Protein AF-A0A2N3QQY7-F1 (afdb_monomer_lite)

Sequence (138 aa):
MGSMPSENELTAALMRLCDDPDARARLHIQAAANHGRMVMLDAAYDASGLTATFTEQTTGAPESQRILTTMCADTPAASAARRIAYAYHDLIGTVGNPPTVTAGLLAQRIAQIAPIVLPESELGAAPPVRVAASAEDP

Organism: NCBI:txid1690

Structure (mmCIF, N/CA/C/O backbone):
data_AF-A0A2N3QQY7-F1
#
_entry.id   AF-A0A2N3QQY7-F1
#
loop_
_atom_site.group_PDB
_atom_site.id
_atom_site.type_symbol
_atom_site.label_atom_id
_atom_site.label_alt_id
_atom_site.label_comp_id
_atom_site.label_asym_id
_atom_site.label_entity_id
_atom_site.label_seq_id
_atom_site.pdbx_PDB_ins_code
_atom_site.Cartn_x
_atom_site.Cartn_y
_atom_site.Cartn_z
_atom_site.occupancy
_atom_site.B_iso_or_equiv
_atom_site.auth_seq_id
_atom_site.auth_comp_id
_atom_site.auth_asym_id
_atom_site.auth_atom_id
_atom_site.pdbx_PDB_model_num
ATOM 1 N N . MET A 1 1 ? 11.605 7.178 18.858 1.00 43.03 1 MET A N 1
ATOM 2 C CA . MET A 1 1 ? 10.804 6.769 17.683 1.00 43.03 1 MET A CA 1
ATOM 3 C C . MET A 1 1 ? 11.510 7.299 16.449 1.00 43.03 1 MET A C 1
ATOM 5 O O . MET A 1 1 ? 12.028 8.406 16.529 1.00 43.03 1 MET A O 1
ATOM 9 N N . GLY A 1 2 ? 11.589 6.526 15.363 1.00 52.16 2 GLY A N 1
ATOM 10 C CA . GLY A 1 2 ? 12.048 7.068 14.080 1.00 52.16 2 GLY A CA 1
ATOM 11 C C . GLY A 1 2 ? 11.017 8.051 13.524 1.00 52.16 2 GLY A C 1
ATOM 12 O O . GLY A 1 2 ? 9.830 7.909 13.821 1.00 52.16 2 GLY A O 1
ATOM 13 N N . SER A 1 3 ? 11.456 9.041 12.744 1.00 63.78 3 SER A N 1
ATOM 14 C CA . SER A 1 3 ? 10.510 9.841 11.958 1.00 63.78 3 SER A CA 1
ATOM 15 C C . SER A 1 3 ? 9.825 8.933 10.943 1.00 63.78 3 SER A C 1
ATOM 17 O O . SER A 1 3 ? 10.479 8.083 10.338 1.00 63.78 3 SER A O 1
ATOM 19 N N . MET A 1 4 ? 8.524 9.127 10.734 1.00 79.00 4 MET A N 1
ATOM 20 C CA . MET A 1 4 ? 7.854 8.537 9.581 1.00 79.00 4 MET A CA 1
ATOM 21 C C . MET A 1 4 ? 8.510 9.096 8.300 1.00 79.00 4 MET A C 1
ATOM 23 O O . MET A 1 4 ? 8.771 10.304 8.265 1.00 79.00 4 MET A O 1
ATOM 27 N N . PRO A 1 5 ? 8.791 8.270 7.272 1.00 82.25 5 PRO A N 1
ATOM 28 C CA . PRO A 1 5 ? 9.240 8.777 5.979 1.00 82.25 5 PRO A CA 1
ATOM 29 C C . PRO A 1 5 ? 8.143 9.633 5.339 1.00 82.25 5 PRO A C 1
ATOM 31 O O . PRO A 1 5 ? 6.955 9.337 5.478 1.00 82.25 5 PRO A O 1
ATOM 34 N N . SER A 1 6 ? 8.536 10.684 4.625 1.00 87.31 6 SER A N 1
ATOM 35 C CA . SER A 1 6 ? 7.620 11.475 3.801 1.00 87.31 6 SER A CA 1
ATOM 36 C C . SER A 1 6 ? 7.156 10.711 2.555 1.00 87.31 6 SER A C 1
ATOM 38 O O . SER A 1 6 ? 7.806 9.760 2.115 1.00 87.31 6 SER A O 1
ATOM 40 N N . GLU A 1 7 ? 6.079 11.185 1.919 1.00 86.12 7 GLU A N 1
ATOM 41 C CA . GLU A 1 7 ? 5.546 10.623 0.668 1.00 86.12 7 GLU A CA 1
ATOM 42 C C . GLU A 1 7 ? 6.640 10.492 -0.406 1.00 86.12 7 GLU A C 1
ATOM 44 O O . GLU A 1 7 ? 6.704 9.486 -1.111 1.00 86.12 7 GLU A O 1
ATOM 49 N N . ASN A 1 8 ? 7.544 11.473 -0.488 1.00 87.62 8 ASN A N 1
ATOM 50 C CA . ASN A 1 8 ? 8.655 11.488 -1.439 1.00 87.62 8 ASN A CA 1
ATOM 51 C C . ASN A 1 8 ? 9.729 10.441 -1.103 1.00 87.62 8 ASN A C 1
ATOM 53 O O . ASN A 1 8 ? 10.208 9.746 -1.998 1.00 87.62 8 ASN A O 1
ATOM 57 N N . GLU A 1 9 ? 10.099 10.296 0.173 1.00 92.00 9 GLU A N 1
ATOM 58 C CA . GLU A 1 9 ? 11.072 9.285 0.616 1.00 92.00 9 GLU A CA 1
ATOM 59 C C . GLU A 1 9 ? 10.523 7.867 0.446 1.00 92.00 9 GLU A C 1
ATOM 61 O O . GLU A 1 9 ? 11.244 6.980 -0.010 1.00 92.00 9 GLU A O 1
ATOM 66 N N . LEU A 1 10 ? 9.236 7.668 0.744 1.00 91.69 10 LEU A N 1
ATOM 67 C CA . LEU A 1 10 ? 8.539 6.403 0.542 1.00 91.69 10 LEU A CA 1
ATOM 68 C C . LEU A 1 10 ? 8.388 6.074 -0.950 1.00 91.69 10 LEU A C 1
ATOM 70 O O . LEU A 1 10 ? 8.690 4.956 -1.357 1.00 91.69 10 LEU A O 1
ATOM 74 N N . THR A 1 11 ? 8.029 7.052 -1.786 1.00 90.56 11 THR A N 1
ATOM 75 C CA . THR A 1 11 ? 8.018 6.893 -3.252 1.00 90.56 11 THR A CA 1
ATOM 76 C C . THR A 1 11 ? 9.406 6.501 -3.769 1.00 90.56 11 THR A C 1
ATOM 78 O O . THR A 1 11 ? 9.521 5.581 -4.574 1.00 90.56 11 THR A O 1
ATOM 81 N N . ALA A 1 12 ? 10.476 7.131 -3.273 1.00 91.50 12 ALA A N 1
ATOM 82 C CA . ALA A 1 12 ? 11.846 6.785 -3.647 1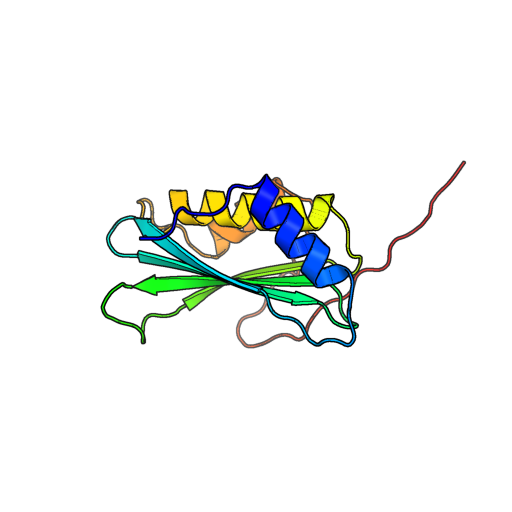.00 91.50 12 ALA A CA 1
ATOM 83 C C . ALA A 1 12 ? 12.280 5.397 -3.136 1.00 91.50 12 ALA A C 1
ATOM 85 O O . ALA A 1 12 ? 13.026 4.703 -3.821 1.00 91.50 12 ALA A O 1
ATOM 86 N N . ALA A 1 13 ? 11.825 4.963 -1.957 1.00 91.69 13 ALA A N 1
ATOM 87 C CA . ALA A 1 13 ? 12.073 3.612 -1.449 1.00 91.69 13 ALA A CA 1
ATOM 88 C C . ALA A 1 13 ? 11.338 2.540 -2.275 1.00 91.69 13 ALA A C 1
ATOM 90 O O . ALA A 1 13 ? 11.928 1.515 -2.603 1.00 91.69 13 ALA A O 1
ATOM 91 N N . LEU A 1 14 ? 10.089 2.806 -2.668 1.00 90.94 14 LEU A N 1
ATOM 92 C CA . LEU A 1 14 ? 9.290 1.942 -3.543 1.00 90.94 14 LEU A CA 1
ATOM 93 C C . LEU A 1 14 ? 9.841 1.885 -4.976 1.00 90.94 14 LEU A C 1
ATOM 95 O O . LEU A 1 14 ? 9.784 0.830 -5.595 1.00 90.94 14 LEU A O 1
ATOM 99 N N . MET A 1 15 ? 10.425 2.971 -5.493 1.00 91.88 15 MET A N 1
ATOM 100 C CA . MET A 1 15 ? 11.140 2.927 -6.775 1.00 91.88 15 MET A CA 1
ATOM 101 C C . MET A 1 15 ? 12.435 2.114 -6.681 1.00 91.88 15 MET A C 1
ATOM 103 O O . MET A 1 15 ? 12.646 1.254 -7.525 1.00 91.88 15 MET A O 1
ATOM 107 N N . ARG A 1 16 ? 13.240 2.274 -5.618 1.00 90.44 16 ARG A N 1
ATOM 108 C CA . ARG A 1 16 ? 14.438 1.432 -5.400 1.00 90.44 16 ARG A CA 1
ATOM 109 C C . ARG A 1 16 ? 14.120 -0.054 -5.240 1.00 90.44 16 ARG A C 1
ATOM 111 O O . ARG A 1 16 ? 14.935 -0.894 -5.593 1.00 90.44 16 ARG A O 1
ATOM 118 N N . LEU A 1 17 ? 12.935 -0.377 -4.724 1.00 88.25 17 LEU A N 1
ATOM 119 C CA . LEU A 1 17 ? 12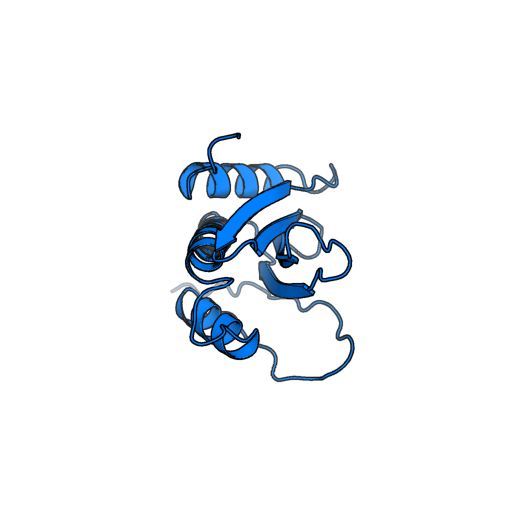.418 -1.745 -4.673 1.00 88.25 17 LEU A CA 1
ATOM 120 C C . LEU A 1 17 ? 12.179 -2.331 -6.077 1.00 88.25 17 LEU A C 1
ATOM 122 O O . LEU A 1 17 ? 12.207 -3.545 -6.237 1.00 88.25 17 LEU A O 1
ATOM 126 N N . CYS A 1 18 ? 11.949 -1.475 -7.076 1.00 85.94 18 CYS A N 1
ATOM 127 C CA . CYS A 1 18 ? 11.714 -1.854 -8.467 1.00 85.94 18 CYS A CA 1
ATOM 128 C C . CYS A 1 18 ? 12.986 -1.894 -9.334 1.00 85.94 18 CYS A C 1
ATOM 130 O O . CYS A 1 18 ? 12.932 -2.426 -10.441 1.00 85.94 18 CYS A O 1
ATOM 132 N N . ASP A 1 19 ? 14.105 -1.333 -8.859 1.00 86.00 19 ASP A N 1
ATOM 133 C CA . ASP A 1 19 ? 15.366 -1.260 -9.615 1.00 86.00 19 ASP A CA 1
ATOM 134 C C . ASP A 1 19 ? 16.025 -2.647 -9.806 1.00 86.00 19 ASP A C 1
ATOM 136 O O . ASP A 1 19 ? 16.787 -2.835 -10.754 1.00 86.00 19 ASP A O 1
ATOM 140 N N . ASP A 1 20 ? 15.722 -3.624 -8.937 1.00 77.81 20 ASP A N 1
ATOM 141 C CA . ASP A 1 20 ? 16.237 -5.002 -8.996 1.00 77.81 20 ASP A CA 1
ATOM 142 C C . ASP A 1 20 ? 15.130 -6.035 -8.652 1.00 77.81 20 ASP A C 1
ATOM 144 O O . ASP A 1 20 ? 14.820 -6.237 -7.472 1.00 77.81 20 ASP A O 1
ATOM 148 N N . PRO A 1 21 ? 14.513 -6.700 -9.655 1.00 69.06 21 PRO A N 1
ATOM 149 C CA . PRO A 1 21 ? 13.513 -7.751 -9.430 1.00 69.06 21 PRO A CA 1
ATOM 150 C C . PRO A 1 21 ? 14.099 -9.078 -8.917 1.00 69.06 21 PRO A C 1
ATOM 152 O O . PRO A 1 21 ? 13.380 -9.868 -8.302 1.00 69.06 21 PRO A O 1
ATOM 155 N N . ASP A 1 22 ? 15.382 -9.354 -9.165 1.00 70.19 22 ASP A N 1
ATOM 156 C CA . ASP A 1 22 ? 16.012 -10.640 -8.844 1.00 70.19 22 ASP A CA 1
ATOM 157 C C . ASP A 1 22 ? 16.520 -10.690 -7.394 1.00 70.19 22 ASP A C 1
ATOM 159 O O . ASP A 1 22 ? 16.552 -11.760 -6.778 1.00 70.19 22 ASP A O 1
ATOM 163 N N . ALA A 1 23 ? 16.817 -9.532 -6.794 1.00 73.00 23 ALA A N 1
ATOM 164 C CA . ALA A 1 23 ? 17.192 -9.390 -5.386 1.00 73.00 23 ALA A CA 1
ATOM 165 C C . ALA A 1 23 ? 16.125 -9.881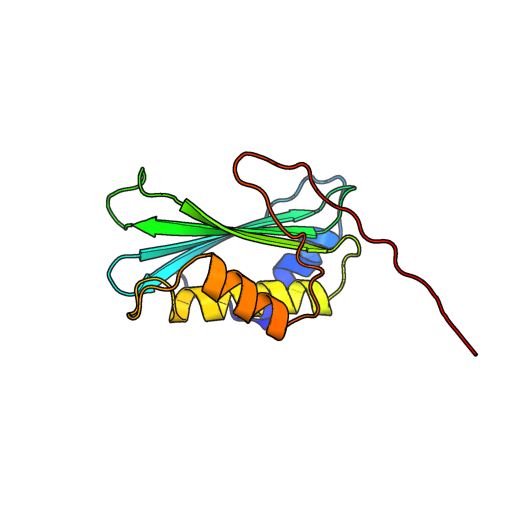 -4.385 1.00 73.00 23 ALA A C 1
ATOM 167 O O . ALA A 1 23 ? 16.432 -10.033 -3.198 1.00 73.00 23 ALA A O 1
ATOM 168 N N . ARG A 1 24 ? 14.873 -10.109 -4.823 1.00 69.94 24 ARG A N 1
ATOM 169 C CA . ARG A 1 24 ? 13.710 -10.437 -3.963 1.00 69.94 24 ARG A CA 1
ATOM 170 C C . ARG A 1 24 ? 13.540 -9.452 -2.801 1.00 69.94 24 ARG A C 1
ATOM 172 O O . ARG A 1 24 ? 13.148 -9.830 -1.692 1.00 69.94 24 ARG A O 1
ATOM 179 N N . ALA A 1 25 ? 13.883 -8.191 -3.050 1.00 81.75 25 ALA A N 1
ATOM 180 C CA . ALA A 1 25 ? 13.848 -7.148 -2.047 1.00 81.75 25 ALA A CA 1
ATOM 181 C C . ALA A 1 25 ? 12.415 -6.945 -1.523 1.00 81.75 25 ALA A C 1
ATOM 183 O O . ALA A 1 25 ? 11.428 -7.069 -2.252 1.00 81.75 25 ALA A O 1
ATOM 184 N N . ARG A 1 26 ? 12.302 -6.624 -0.231 1.00 89.06 26 ARG A N 1
ATOM 185 C CA . ARG A 1 26 ? 11.035 -6.289 0.427 1.00 89.06 26 ARG A CA 1
ATOM 186 C C . ARG A 1 26 ? 11.193 -5.020 1.241 1.00 89.06 26 ARG A C 1
ATOM 188 O O . ARG A 1 26 ? 12.145 -4.884 2.007 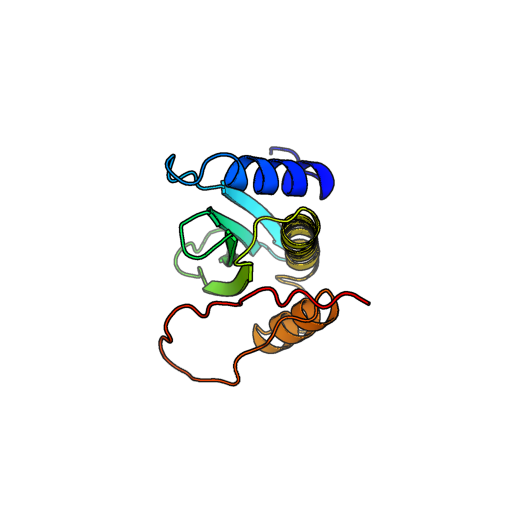1.00 89.06 26 ARG A O 1
ATOM 195 N N . LEU A 1 27 ? 10.228 -4.121 1.103 1.00 91.75 27 LEU A N 1
ATOM 196 C CA . LEU A 1 27 ? 10.113 -2.914 1.905 1.00 91.75 27 LEU A CA 1
ATOM 197 C C . LEU A 1 27 ? 9.043 -3.154 2.971 1.00 91.75 27 LEU A C 1
ATOM 199 O O . LEU A 1 27 ? 7.860 -3.212 2.649 1.00 91.75 27 LEU A O 1
ATOM 203 N N . HIS A 1 28 ? 9.461 -3.300 4.228 1.00 93.75 28 HIS A N 1
ATOM 204 C CA . HIS A 1 28 ? 8.556 -3.360 5.375 1.00 93.75 28 HIS A CA 1
ATOM 205 C C . HIS A 1 28 ? 8.695 -2.075 6.197 1.00 93.75 28 HIS A C 1
ATOM 207 O O . HIS A 1 28 ? 9.797 -1.725 6.624 1.00 93.75 28 HIS A O 1
ATOM 213 N N . ILE A 1 29 ? 7.588 -1.363 6.406 1.00 93.00 29 ILE A N 1
ATOM 214 C CA . ILE A 1 29 ? 7.532 -0.120 7.185 1.00 93.00 29 ILE A CA 1
ATOM 215 C C . ILE A 1 29 ? 6.316 -0.184 8.107 1.00 93.00 29 ILE A C 1
ATOM 217 O O . ILE A 1 29 ? 5.244 -0.618 7.696 1.00 93.00 29 ILE A O 1
ATOM 221 N N . GLN A 1 30 ? 6.473 0.288 9.343 1.00 93.00 30 GLN A N 1
ATOM 222 C CA . GLN A 1 30 ? 5.403 0.383 10.334 1.00 93.00 30 GLN A CA 1
ATOM 223 C C . GLN A 1 30 ? 5.317 1.802 10.912 1.00 93.00 30 GLN A C 1
ATOM 225 O O . GLN A 1 30 ? 6.339 2.466 11.097 1.00 93.00 30 GLN A O 1
ATOM 230 N N . ALA A 1 31 ? 4.108 2.269 11.217 1.00 91.56 31 ALA A N 1
ATOM 231 C CA . ALA A 1 31 ? 3.862 3.574 11.824 1.00 91.56 31 ALA A CA 1
ATOM 232 C C . ALA A 1 31 ? 2.669 3.529 12.787 1.00 91.56 31 ALA A C 1
ATOM 234 O O . ALA A 1 31 ? 1.683 2.828 12.555 1.00 91.56 31 ALA A O 1
ATOM 235 N N . ALA A 1 32 ? 2.755 4.293 13.877 1.00 91.06 32 ALA A N 1
ATOM 236 C CA . ALA A 1 32 ? 1.653 4.438 14.821 1.00 91.06 32 ALA A CA 1
ATOM 237 C C . ALA A 1 32 ? 0.503 5.239 14.189 1.00 91.06 32 ALA A C 1
ATOM 239 O O . ALA A 1 32 ? 0.731 6.288 13.590 1.00 91.06 32 ALA A O 1
ATOM 240 N N . ALA A 1 33 ? -0.718 4.743 14.364 1.00 88.88 33 ALA A N 1
ATOM 241 C CA . ALA A 1 33 ? -1.967 5.379 13.969 1.00 88.88 33 ALA A CA 1
ATOM 242 C C . ALA A 1 33 ? -2.825 5.671 15.218 1.00 88.88 33 ALA A C 1
ATOM 244 O O . ALA A 1 33 ? -2.371 5.560 16.361 1.00 88.88 33 ALA A O 1
ATOM 245 N N . ASN A 1 34 ? -4.072 6.086 15.013 1.00 87.19 34 ASN A N 1
ATOM 246 C CA . ASN A 1 34 ? -4.937 6.590 16.079 1.00 87.19 34 ASN A CA 1
ATOM 247 C C . ASN A 1 34 ? -5.346 5.494 17.083 1.00 87.19 34 ASN A C 1
ATOM 249 O O . ASN A 1 34 ? -5.386 4.308 16.758 1.00 87.19 34 ASN A O 1
ATOM 253 N N . HIS A 1 35 ? -5.682 5.899 18.312 1.00 87.00 35 HIS A N 1
ATOM 254 C CA . HIS A 1 35 ? -6.263 5.036 19.356 1.00 87.00 35 HIS A CA 1
ATOM 255 C C . HIS A 1 35 ? -5.511 3.711 19.605 1.00 87.00 35 HIS A C 1
ATOM 257 O O . HIS A 1 35 ? -6.112 2.649 19.761 1.00 87.00 35 HIS A O 1
ATOM 263 N N . GLY A 1 36 ? -4.175 3.771 19.637 1.00 88.19 36 GLY A N 1
ATOM 264 C CA . GLY A 1 36 ? -3.331 2.602 19.895 1.00 88.19 36 GLY A CA 1
ATOM 265 C C . GLY A 1 36 ? -3.252 1.622 18.722 1.00 88.19 36 GLY A C 1
ATOM 266 O O . GLY A 1 36 ? -2.896 0.463 18.921 1.00 88.19 36 GLY A O 1
ATOM 267 N N . ARG A 1 37 ? -3.575 2.046 17.497 1.00 89.88 37 ARG A N 1
ATOM 268 C CA . ARG A 1 37 ? -3.378 1.242 16.285 1.00 89.88 37 ARG A CA 1
ATOM 269 C C . ARG A 1 37 ? -1.994 1.458 15.686 1.00 89.88 37 ARG A C 1
ATOM 271 O O . ARG A 1 37 ? -1.331 2.462 15.932 1.00 89.88 37 ARG A O 1
ATOM 278 N N . MET A 1 38 ? -1.577 0.510 14.865 1.00 92.38 38 MET A N 1
ATOM 279 C CA . MET A 1 38 ? -0.397 0.591 14.018 1.00 92.38 38 MET A CA 1
ATOM 280 C C . MET A 1 38 ? -0.800 0.206 12.598 1.00 92.38 38 MET A C 1
ATOM 282 O O . MET A 1 38 ? -1.584 -0.727 12.422 1.00 92.38 38 MET A O 1
ATOM 286 N N . VAL A 1 39 ? -0.276 0.919 11.604 1.00 91.38 39 VAL A N 1
ATOM 287 C CA . VAL A 1 39 ? -0.380 0.545 10.190 1.00 91.38 39 VAL A CA 1
ATOM 288 C C . VAL A 1 39 ? 0.982 0.042 9.736 1.00 91.38 39 VAL A C 1
ATOM 290 O O . VAL A 1 39 ? 2.009 0.648 10.042 1.00 91.38 39 VAL A O 1
ATOM 293 N N . MET A 1 40 ? 0.980 -1.073 9.015 1.00 94.00 40 MET A N 1
ATOM 294 C CA . MET A 1 40 ? 2.153 -1.669 8.384 1.00 94.00 40 MET A CA 1
ATOM 295 C C . MET A 1 40 ? 1.958 -1.693 6.868 1.00 94.00 40 MET A C 1
ATOM 297 O O . MET A 1 40 ? 0.855 -1.972 6.392 1.00 94.00 40 MET A O 1
ATOM 301 N N . LEU A 1 41 ? 3.029 -1.406 6.135 1.00 94.31 41 LEU A N 1
ATOM 302 C CA . LEU A 1 41 ? 3.146 -1.535 4.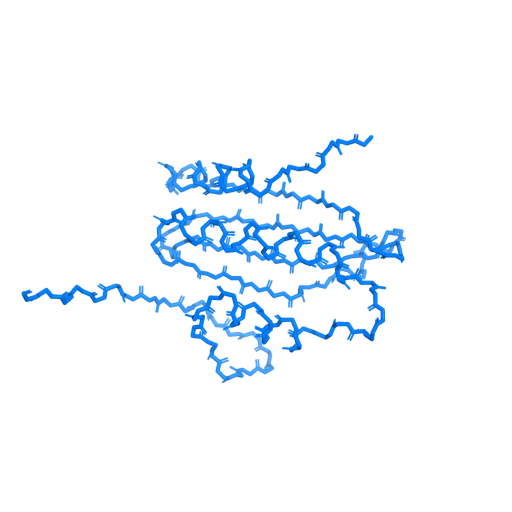688 1.00 94.31 41 LEU A CA 1
ATOM 303 C C . LEU A 1 41 ? 4.219 -2.582 4.388 1.00 94.31 41 LEU A C 1
ATOM 305 O O . LEU A 1 41 ? 5.395 -2.369 4.680 1.00 94.31 41 LEU A O 1
ATOM 309 N N . ASP A 1 42 ? 3.793 -3.684 3.779 1.00 94.44 42 ASP A N 1
ATOM 310 C CA . ASP A 1 42 ? 4.645 -4.718 3.202 1.00 94.44 42 ASP A CA 1
ATOM 311 C C . ASP A 1 42 ? 4.588 -4.608 1.679 1.00 94.44 42 ASP A C 1
ATOM 313 O O . ASP A 1 42 ? 3.593 -4.999 1.065 1.00 94.44 42 ASP A O 1
ATOM 317 N N . ALA A 1 43 ? 5.651 -4.088 1.067 1.00 92.44 43 ALA A N 1
ATOM 318 C CA . ALA A 1 43 ? 5.796 -4.044 -0.382 1.00 92.44 43 ALA A CA 1
ATOM 319 C C . ALA A 1 43 ? 6.889 -4.996 -0.890 1.00 92.44 43 ALA A C 1
ATOM 321 O O . ALA A 1 43 ? 7.924 -5.193 -0.247 1.00 92.44 43 ALA A O 1
ATOM 322 N N . ALA A 1 44 ? 6.651 -5.568 -2.068 1.00 91.69 44 ALA A N 1
ATOM 323 C CA . ALA A 1 44 ? 7.559 -6.441 -2.803 1.00 91.69 44 ALA A CA 1
ATOM 324 C C . ALA A 1 44 ? 7.428 -6.167 -4.309 1.00 91.69 44 ALA A C 1
ATOM 326 O O . ALA A 1 44 ? 6.349 -5.801 -4.777 1.00 91.69 44 ALA A O 1
ATOM 327 N N . TYR A 1 45 ? 8.506 -6.372 -5.059 1.00 88.12 45 TYR A N 1
ATOM 328 C CA . TYR A 1 45 ? 8.502 -6.340 -6.520 1.00 88.12 45 TYR A CA 1
ATOM 329 C C . TYR A 1 45 ? 8.956 -7.706 -7.042 1.00 88.12 45 TYR A C 1
ATOM 331 O O . TYR A 1 45 ? 9.981 -8.222 -6.599 1.00 88.12 45 TYR A O 1
ATOM 339 N N . ASP A 1 46 ? 8.174 -8.308 -7.937 1.00 84.38 46 ASP A N 1
ATOM 340 C CA . ASP A 1 46 ? 8.523 -9.563 -8.610 1.00 84.38 46 ASP A CA 1
ATOM 341 C C . ASP A 1 46 ? 7.985 -9.597 -10.054 1.00 84.38 46 ASP A C 1
ATOM 343 O O . ASP A 1 46 ? 7.491 -8.597 -10.575 1.00 84.38 46 ASP A O 1
ATOM 347 N N . ALA A 1 47 ? 8.061 -10.753 -10.720 1.00 80.19 47 ALA A N 1
ATOM 348 C CA . ALA A 1 47 ? 7.551 -10.974 -12.079 1.00 80.19 47 ALA A CA 1
ATOM 349 C C . ALA A 1 47 ? 6.014 -10.823 -12.239 1.00 80.19 47 ALA A C 1
ATOM 351 O O . ALA A 1 47 ? 5.465 -11.162 -13.291 1.00 80.19 47 ALA A O 1
ATOM 352 N N . SER A 1 48 ? 5.308 -10.368 -11.204 1.00 76.19 48 SER A N 1
ATOM 353 C CA . SER A 1 48 ? 3.886 -9.995 -11.154 1.00 76.19 48 SER A CA 1
ATOM 354 C C . SER A 1 48 ? 3.677 -8.492 -10.903 1.00 76.19 48 SER A C 1
ATOM 356 O O . SER A 1 48 ? 2.537 -8.055 -10.777 1.00 76.19 48 SER A O 1
ATOM 358 N N . GLY A 1 49 ? 4.757 -7.708 -10.820 1.00 84.31 49 GLY A N 1
ATOM 359 C CA . GLY A 1 49 ? 4.737 -6.271 -10.555 1.00 84.31 49 GLY A CA 1
ATOM 360 C C . GLY A 1 49 ? 5.000 -5.887 -9.100 1.00 84.31 49 GLY A C 1
ATOM 361 O O . GLY A 1 49 ? 5.393 -6.700 -8.261 1.00 84.31 49 GLY A O 1
ATOM 362 N N . LEU A 1 50 ? 4.786 -4.604 -8.805 1.00 87.81 50 LEU A N 1
ATOM 363 C CA . LEU A 1 50 ? 4.902 -4.019 -7.472 1.00 87.81 50 LEU A CA 1
ATOM 364 C C . LEU A 1 50 ? 3.618 -4.296 -6.683 1.00 87.81 50 LEU A C 1
ATOM 366 O O . LEU A 1 50 ? 2.568 -3.718 -6.963 1.00 87.81 50 LEU A O 1
ATOM 370 N N . THR A 1 51 ? 3.712 -5.160 -5.676 1.00 90.56 51 THR A N 1
ATOM 371 C CA . THR A 1 51 ? 2.626 -5.461 -4.736 1.00 90.56 51 THR A CA 1
ATOM 372 C C . THR A 1 51 ? 2.878 -4.738 -3.417 1.00 90.56 51 THR A C 1
ATOM 374 O O . THR A 1 51 ? 3.988 -4.783 -2.895 1.00 90.56 51 THR A O 1
ATOM 377 N N . ALA A 1 52 ? 1.853 -4.103 -2.850 1.00 91.69 52 ALA A N 1
ATOM 378 C CA . ALA A 1 52 ? 1.899 -3.393 -1.575 1.00 91.69 52 ALA A CA 1
ATOM 379 C C . ALA A 1 52 ? 0.683 -3.754 -0.710 1.00 91.69 52 ALA A C 1
ATOM 381 O O . ALA A 1 52 ? -0.444 -3.357 -1.006 1.00 91.69 52 ALA A O 1
ATOM 382 N N . THR A 1 53 ? 0.907 -4.507 0.366 1.00 91.94 53 THR A N 1
ATOM 383 C CA . THR A 1 53 ? -0.127 -4.917 1.326 1.00 91.94 53 THR A CA 1
ATOM 384 C C . THR A 1 53 ? -0.106 -4.015 2.551 1.00 91.94 53 THR A C 1
ATOM 386 O O . THR A 1 53 ? 0.938 -3.806 3.169 1.00 91.94 53 THR A O 1
ATOM 389 N N . PHE A 1 54 ? -1.280 -3.516 2.929 1.00 90.69 54 PHE A N 1
ATOM 390 C CA . PHE A 1 54 ? -1.482 -2.638 4.073 1.00 90.69 54 PHE A CA 1
ATOM 391 C C . PHE A 1 54 ? -2.230 -3.379 5.176 1.00 90.69 54 PHE A C 1
ATOM 393 O O . PHE A 1 54 ? -3.238 -4.039 4.918 1.00 90.69 54 PHE A O 1
ATOM 400 N N . THR A 1 55 ? -1.766 -3.252 6.415 1.00 91.00 55 THR A N 1
ATOM 401 C CA . THR A 1 55 ? -2.251 -4.060 7.542 1.00 91.00 55 THR A CA 1
ATOM 402 C C . THR A 1 55 ? -2.431 -3.198 8.790 1.00 91.00 55 THR A C 1
ATOM 404 O O . THR A 1 55 ? -1.521 -2.450 9.135 1.00 91.00 55 THR A O 1
ATOM 407 N N . GLU A 1 56 ? -3.567 -3.309 9.487 1.00 90.62 56 GLU A N 1
ATOM 408 C CA . GLU A 1 56 ? -3.728 -2.760 10.841 1.00 90.62 56 GLU A CA 1
ATOM 409 C C . GLU A 1 56 ? -3.326 -3.790 11.902 1.00 90.62 56 GLU A C 1
ATOM 411 O O . GLU A 1 56 ? -3.489 -4.996 11.714 1.00 90.62 56 GLU A O 1
ATOM 416 N N . GLN A 1 57 ? -2.845 -3.314 13.045 1.00 90.44 57 GLN A N 1
ATOM 417 C CA . GLN A 1 57 ? -2.650 -4.107 14.258 1.00 90.44 57 GLN A CA 1
ATOM 418 C C . GLN A 1 57 ? -2.961 -3.239 15.484 1.00 90.44 57 GLN A C 1
ATOM 420 O O . GLN A 1 57 ? -2.736 -2.025 15.468 1.00 90.44 57 GLN A O 1
ATOM 425 N N . THR A 1 58 ? -3.475 -3.834 16.561 1.00 90.06 58 THR A N 1
ATOM 426 C CA . THR A 1 58 ? -3.626 -3.131 17.845 1.00 90.06 58 THR A CA 1
ATOM 427 C C . THR A 1 58 ? -2.328 -3.231 18.644 1.00 90.06 58 THR A C 1
ATOM 429 O O . THR A 1 58 ? -1.826 -4.323 18.906 1.00 90.06 58 THR A O 1
ATOM 432 N N . THR A 1 59 ? -1.796 -2.090 19.074 1.00 83.81 59 THR A N 1
ATOM 433 C CA . THR A 1 59 ? -0.620 -2.007 19.949 1.00 83.81 59 THR A CA 1
ATOM 434 C C . THR A 1 59 ? -0.911 -2.735 21.260 1.00 83.81 59 THR A C 1
ATOM 436 O O . THR A 1 59 ? -1.787 -2.323 22.015 1.00 83.81 59 THR A O 1
ATOM 439 N N . GLY A 1 60 ? -0.179 -3.820 21.523 1.00 82.69 60 GLY A N 1
ATOM 440 C CA . GLY A 1 60 ? -0.364 -4.670 22.706 1.00 82.69 60 GLY A CA 1
ATOM 441 C C . GLY A 1 60 ? -1.201 -5.938 22.488 1.00 82.69 60 GLY A C 1
ATOM 442 O O . GLY A 1 60 ? -1.262 -6.756 23.397 1.00 82.69 60 GLY A O 1
ATOM 443 N N . ALA A 1 61 ? -1.786 -6.130 21.302 1.00 86.38 61 ALA A N 1
ATOM 444 C CA . ALA A 1 61 ? -2.514 -7.342 20.909 1.00 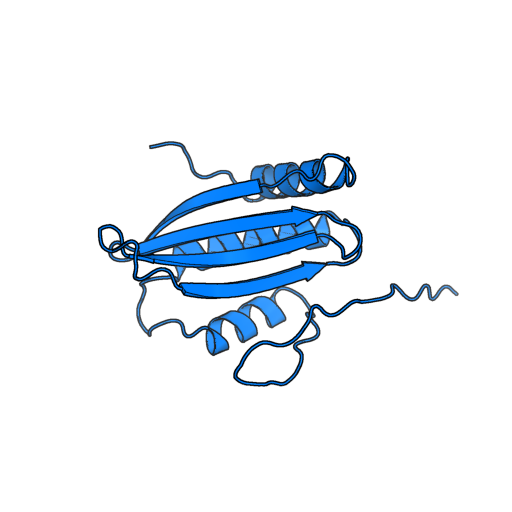86.38 61 ALA A CA 1
ATOM 445 C C . ALA A 1 61 ? -2.084 -7.753 19.483 1.00 86.38 61 ALA A C 1
ATOM 447 O O . ALA A 1 61 ? -2.809 -7.480 18.517 1.00 86.38 61 ALA A O 1
ATOM 448 N N . PRO A 1 62 ? -0.868 -8.306 19.297 1.00 81.06 62 PRO A N 1
ATOM 449 C CA . PRO A 1 62 ? -0.299 -8.571 17.973 1.00 81.06 62 PRO A CA 1
ATOM 450 C C . PRO A 1 62 ? -1.143 -9.534 17.122 1.00 81.06 62 PRO A C 1
ATOM 452 O O . PRO A 1 62 ? -1.188 -9.391 15.902 1.00 81.06 62 PRO A O 1
ATOM 455 N N . GLU A 1 63 ? -1.872 -10.451 17.756 1.00 83.25 63 GLU A N 1
ATOM 456 C CA . GLU A 1 63 ? -2.829 -11.376 17.141 1.00 83.25 63 GLU A CA 1
ATOM 457 C C . GLU A 1 63 ? -4.063 -10.690 16.526 1.00 83.25 63 GLU A C 1
ATOM 459 O O . GLU A 1 63 ? -4.764 -11.298 15.723 1.00 83.25 63 GLU A O 1
ATOM 464 N N . SER A 1 64 ? -4.305 -9.408 16.832 1.00 85.50 64 SER A N 1
ATOM 465 C CA . SER A 1 64 ? -5.346 -8.589 16.185 1.00 85.50 64 SER A CA 1
ATOM 466 C C . SER A 1 64 ? -4.944 -8.034 14.807 1.00 85.50 64 SER A C 1
ATOM 468 O O . SER A 1 64 ? -5.619 -7.150 14.275 1.00 85.50 64 SER A O 1
ATOM 470 N N . GLN A 1 65 ? -3.836 -8.518 14.237 1.00 88.31 65 GLN A N 1
ATOM 471 C CA . GLN A 1 65 ? -3.343 -8.129 12.918 1.00 88.31 65 GLN A CA 1
ATOM 472 C C . GLN A 1 65 ? -4.356 -8.467 11.813 1.00 88.31 65 GLN A C 1
ATOM 474 O O . GLN A 1 65 ? -4.820 -9.601 11.695 1.00 88.31 65 GLN A O 1
ATOM 479 N N . ARG A 1 66 ? -4.677 -7.484 10.968 1.00 86.38 66 ARG A N 1
ATOM 480 C CA . ARG A 1 66 ? -5.709 -7.595 9.932 1.00 86.38 66 ARG A CA 1
ATOM 481 C C . ARG A 1 66 ? -5.302 -6.839 8.672 1.00 86.38 66 ARG A C 1
ATOM 483 O O . ARG A 1 66 ? -5.022 -5.643 8.723 1.00 86.38 66 ARG A O 1
ATOM 490 N N . ILE A 1 67 ? -5.322 -7.523 7.529 1.00 86.88 67 ILE A N 1
ATOM 491 C CA . ILE A 1 67 ? -5.118 -6.887 6.221 1.00 86.88 67 ILE A CA 1
ATOM 492 C C . ILE A 1 67 ? -6.255 -5.886 5.978 1.00 86.88 67 ILE A C 1
ATOM 494 O O . ILE A 1 67 ? -7.436 -6.213 6.116 1.00 86.88 67 ILE A O 1
ATOM 498 N N . LEU A 1 68 ? -5.879 -4.657 5.638 1.00 84.56 68 LEU A N 1
ATOM 499 C CA . LEU A 1 68 ? -6.783 -3.562 5.301 1.00 84.56 68 LEU A CA 1
ATOM 500 C C . LEU A 1 68 ? -7.104 -3.561 3.806 1.00 84.56 68 LEU A C 1
ATOM 502 O O . LEU A 1 68 ? -8.263 -3.413 3.428 1.00 84.56 68 LEU A O 1
ATOM 506 N N . THR A 1 69 ? -6.069 -3.704 2.976 1.00 84.94 69 THR A N 1
ATOM 507 C CA . THR A 1 69 ? -6.139 -3.758 1.510 1.00 84.94 69 THR A CA 1
ATOM 508 C C . THR A 1 69 ? -4.777 -4.165 0.930 1.00 84.94 69 THR A C 1
ATOM 510 O O . THR A 1 69 ? -3.759 -4.084 1.622 1.00 84.94 69 THR A O 1
ATOM 513 N N . THR A 1 70 ? -4.743 -4.531 -0.349 1.00 87.12 70 THR A N 1
ATOM 514 C CA . THR A 1 70 ? -3.516 -4.718 -1.135 1.00 87.12 70 THR A CA 1
ATOM 515 C C . THR A 1 70 ? -3.651 -3.948 -2.447 1.00 87.12 70 THR A C 1
ATOM 517 O O . THR A 1 70 ? -4.693 -3.996 -3.096 1.00 87.12 70 THR A O 1
ATOM 520 N N . MET A 1 71 ? -2.602 -3.226 -2.836 1.00 87.50 71 MET A N 1
ATOM 521 C CA . MET A 1 71 ? -2.476 -2.556 -4.130 1.00 87.50 71 MET A CA 1
ATOM 522 C C . MET A 1 71 ? -1.448 -3.300 -4.984 1.00 87.50 71 MET A C 1
ATOM 524 O O . MET A 1 71 ? -0.376 -3.637 -4.484 1.00 87.50 71 MET A O 1
ATOM 528 N N . CYS A 1 72 ? -1.744 -3.503 -6.266 1.00 86.00 72 CYS A N 1
ATOM 529 C CA . CYS A 1 72 ? -0.821 -4.089 -7.239 1.00 86.00 72 CYS A CA 1
ATOM 530 C C . CYS A 1 72 ? -0.594 -3.117 -8.405 1.00 86.00 72 CYS A C 1
ATOM 532 O O . CYS A 1 72 ? -1.501 -2.367 -8.775 1.00 86.00 72 CYS A O 1
ATOM 534 N N . ALA A 1 73 ? 0.604 -3.139 -8.986 1.00 84.19 73 ALA A N 1
ATOM 535 C CA . ALA A 1 73 ? 0.954 -2.424 -10.207 1.00 84.19 73 ALA A CA 1
ATOM 536 C C . ALA A 1 73 ? 1.968 -3.244 -11.025 1.00 84.19 73 ALA A C 1
ATOM 538 O O . ALA A 1 73 ? 3.148 -3.272 -10.683 1.00 84.19 73 ALA A O 1
ATOM 539 N N . ASP A 1 74 ? 1.513 -3.905 -12.097 1.00 80.31 74 ASP A N 1
ATOM 540 C CA . ASP A 1 74 ? 2.327 -4.744 -12.995 1.00 80.31 74 ASP A CA 1
ATOM 541 C C . ASP A 1 74 ? 3.597 -4.050 -13.502 1.00 80.31 74 ASP A C 1
ATOM 543 O O . ASP A 1 74 ? 4.658 -4.668 -13.575 1.00 80.31 74 ASP A O 1
ATOM 547 N N . THR A 1 75 ? 3.501 -2.759 -13.837 1.00 74.75 75 THR A N 1
ATOM 548 C CA . THR A 1 75 ? 4.634 -1.965 -14.317 1.00 74.75 75 THR A CA 1
ATOM 549 C C . THR A 1 75 ? 5.217 -1.089 -13.199 1.00 74.75 75 THR A C 1
ATOM 551 O O . THR A 1 75 ? 4.476 -0.364 -12.523 1.00 74.75 75 THR A O 1
ATOM 554 N N . PRO A 1 76 ? 6.550 -1.097 -13.001 1.00 75.06 76 PRO A N 1
ATOM 555 C CA . PRO A 1 76 ? 7.202 -0.229 -12.028 1.00 75.06 76 PRO A CA 1
ATOM 556 C C . PRO A 1 76 ? 7.140 1.226 -12.506 1.00 75.06 76 PRO A C 1
ATOM 558 O O . PRO A 1 76 ? 7.795 1.619 -13.471 1.00 75.06 76 PRO A O 1
ATOM 561 N N . ALA A 1 77 ? 6.332 2.044 -11.835 1.00 84.62 77 ALA A N 1
ATOM 562 C CA . ALA A 1 77 ? 6.109 3.434 -12.214 1.00 84.62 77 ALA A CA 1
ATOM 563 C C . ALA A 1 77 ? 6.086 4.353 -10.991 1.00 84.62 77 ALA A C 1
ATOM 565 O O . ALA A 1 77 ? 5.404 4.077 -10.003 1.00 84.62 77 ALA A O 1
ATOM 566 N N . ALA A 1 78 ? 6.742 5.514 -11.094 1.00 85.38 78 ALA A N 1
ATOM 567 C CA . ALA A 1 78 ? 6.772 6.511 -10.020 1.00 85.38 78 ALA A CA 1
ATOM 568 C C . ALA A 1 78 ? 5.365 6.996 -9.617 1.00 85.38 78 ALA A C 1
ATOM 570 O O . ALA A 1 78 ? 5.126 7.313 -8.455 1.00 85.38 78 ALA A O 1
ATOM 571 N N . SER A 1 79 ? 4.407 6.995 -10.549 1.00 83.56 79 SER A N 1
ATOM 572 C CA . SER A 1 79 ? 2.994 7.275 -10.270 1.00 83.56 79 SER A CA 1
ATOM 573 C C . SER A 1 79 ? 2.326 6.186 -9.419 1.00 83.56 79 SER A C 1
ATOM 575 O O . SER A 1 79 ? 1.544 6.517 -8.530 1.00 83.56 79 SER A O 1
ATOM 577 N N . ALA A 1 80 ? 2.645 4.906 -9.634 1.00 85.81 80 ALA A N 1
ATOM 578 C CA . ALA A 1 80 ? 2.156 3.789 -8.824 1.00 85.81 80 ALA A CA 1
ATOM 579 C C . ALA A 1 80 ? 2.796 3.785 -7.427 1.00 85.81 80 ALA A C 1
ATOM 581 O O . ALA A 1 80 ? 2.078 3.763 -6.427 1.00 85.81 80 ALA A O 1
ATOM 582 N N . ALA A 1 81 ? 4.124 3.926 -7.354 1.00 88.50 81 ALA A N 1
ATOM 583 C CA . ALA A 1 81 ? 4.861 4.088 -6.101 1.00 88.50 81 ALA A CA 1
ATOM 584 C C . ALA A 1 81 ? 4.311 5.259 -5.261 1.00 88.50 81 ALA A C 1
ATOM 586 O O . ALA A 1 81 ? 4.073 5.110 -4.063 1.00 88.50 81 ALA A O 1
ATOM 587 N N . ARG A 1 82 ? 4.008 6.399 -5.897 1.00 88.50 82 ARG A N 1
ATOM 588 C CA . ARG A 1 82 ? 3.425 7.566 -5.223 1.00 88.50 82 ARG A CA 1
ATOM 589 C C . ARG A 1 82 ? 1.995 7.337 -4.728 1.00 88.50 82 ARG A C 1
ATOM 591 O O . ARG A 1 82 ? 1.652 7.805 -3.648 1.00 88.50 82 ARG A O 1
ATOM 598 N N . ARG A 1 83 ? 1.163 6.593 -5.468 1.00 87.31 83 ARG A N 1
ATOM 599 C CA . ARG A 1 83 ? -0.190 6.201 -5.018 1.00 87.31 83 ARG A CA 1
ATOM 600 C C . ARG A 1 83 ? -0.133 5.302 -3.780 1.00 87.31 83 ARG A C 1
ATOM 602 O O . ARG A 1 83 ? -0.898 5.521 -2.847 1.00 87.31 83 ARG A O 1
ATOM 609 N N . ILE A 1 84 ? 0.796 4.345 -3.751 1.00 89.88 84 ILE A N 1
ATOM 610 C CA . ILE A 1 84 ? 1.057 3.477 -2.589 1.00 89.88 84 ILE A CA 1
ATOM 611 C C . ILE A 1 84 ? 1.544 4.313 -1.393 1.00 89.88 84 ILE A C 1
ATOM 613 O O . ILE A 1 84 ? 1.053 4.136 -0.278 1.00 89.88 84 ILE A O 1
ATOM 617 N N . ALA A 1 85 ? 2.452 5.269 -1.622 1.00 90.81 85 ALA A N 1
ATOM 618 C CA . ALA A 1 85 ? 2.935 6.178 -0.584 1.00 90.81 85 ALA A CA 1
ATOM 619 C C . ALA A 1 85 ? 1.812 7.058 -0.002 1.00 90.81 85 ALA A C 1
ATOM 621 O O . ALA A 1 85 ? 1.653 7.121 1.217 1.00 90.81 85 ALA A O 1
ATOM 622 N N . TYR A 1 86 ? 0.992 7.681 -0.854 1.00 87.62 86 TYR A N 1
ATOM 623 C CA . TYR A 1 86 ? -0.158 8.482 -0.424 1.00 87.62 86 TYR A CA 1
ATOM 624 C C . TYR A 1 86 ? -1.168 7.641 0.372 1.00 87.62 86 TYR A C 1
ATOM 626 O O . TYR A 1 86 ? -1.605 8.058 1.444 1.00 87.62 86 TYR A O 1
ATOM 634 N N . ALA A 1 87 ? -1.492 6.433 -0.108 1.00 88.62 87 ALA A N 1
ATOM 635 C CA . ALA A 1 87 ? -2.376 5.512 0.600 1.00 88.62 87 ALA A CA 1
ATOM 636 C C . ALA A 1 87 ? -1.842 5.185 2.005 1.00 88.62 87 ALA A C 1
ATOM 638 O O . ALA A 1 87 ? -2.611 5.226 2.960 1.00 88.62 87 ALA A O 1
ATOM 639 N N . TYR A 1 88 ? -0.532 4.951 2.165 1.00 90.44 88 TYR A N 1
ATOM 640 C CA . TYR A 1 88 ? 0.083 4.725 3.479 1.00 90.44 88 TYR A CA 1
ATOM 641 C C . TYR A 1 88 ? -0.123 5.906 4.443 1.00 90.44 88 TYR A C 1
ATOM 643 O O . TYR A 1 88 ? -0.517 5.701 5.592 1.00 90.44 88 TYR A O 1
ATOM 651 N N . HIS A 1 89 ? 0.088 7.143 3.980 1.00 90.00 89 HIS A N 1
ATOM 652 C CA . HIS A 1 89 ? -0.137 8.342 4.796 1.00 90.00 89 HIS A CA 1
ATOM 653 C C . HIS A 1 89 ? -1.614 8.530 5.179 1.00 90.00 89 HIS A C 1
ATOM 655 O O . HIS A 1 89 ? -1.912 8.795 6.346 1.00 90.00 89 HIS A O 1
ATOM 661 N N . ASP A 1 90 ? -2.541 8.361 4.233 1.00 87.19 90 ASP A N 1
ATOM 662 C CA . ASP A 1 90 ? -3.980 8.476 4.498 1.00 87.19 90 ASP A CA 1
ATOM 663 C C . ASP A 1 90 ? -4.475 7.392 5.472 1.00 87.19 90 ASP A C 1
ATOM 665 O O . ASP A 1 90 ? -5.230 7.681 6.402 1.00 87.19 90 ASP A O 1
ATOM 669 N N . LEU A 1 91 ? -3.976 6.161 5.337 1.00 87.31 91 LEU A N 1
ATOM 670 C CA . LEU A 1 91 ? -4.240 5.060 6.264 1.00 87.31 91 LEU A CA 1
ATOM 671 C C . LEU A 1 91 ? -3.841 5.400 7.700 1.00 87.31 91 LEU A C 1
ATOM 673 O O . LEU A 1 91 ? -4.611 5.162 8.624 1.00 87.31 91 LEU A O 1
ATOM 677 N N . ILE A 1 92 ? -2.669 5.993 7.908 1.00 89.19 92 ILE A N 1
ATOM 678 C CA . ILE A 1 92 ? -2.193 6.368 9.247 1.00 89.19 92 ILE A CA 1
ATOM 679 C C . ILE A 1 92 ? -3.051 7.486 9.856 1.00 89.19 92 ILE A C 1
ATOM 681 O O . ILE A 1 92 ? -3.340 7.460 11.053 1.00 89.19 92 ILE A O 1
ATOM 685 N N . GLY A 1 93 ? -3.534 8.423 9.035 1.00 85.69 93 GLY A N 1
ATOM 686 C CA . GLY A 1 93 ? -4.478 9.460 9.462 1.00 85.69 93 GLY A CA 1
ATOM 687 C C . GLY A 1 93 ? -5.889 8.946 9.789 1.00 85.69 93 GLY A C 1
ATOM 688 O O . GLY A 1 93 ? -6.618 9.602 10.535 1.00 85.69 93 GLY A O 1
ATOM 689 N N . THR A 1 94 ? -6.289 7.780 9.272 1.00 83.31 94 THR A N 1
ATOM 690 C CA . THR A 1 94 ? -7.693 7.323 9.284 1.00 83.31 94 THR A CA 1
ATOM 691 C C . THR A 1 94 ? -7.939 6.040 10.081 1.00 83.31 94 THR A C 1
ATOM 693 O O . THR A 1 94 ? -8.988 5.904 10.713 1.00 83.31 94 THR A O 1
ATOM 696 N N . VAL A 1 95 ? -6.977 5.116 10.133 1.00 84.31 95 VAL A N 1
ATOM 697 C CA . VAL A 1 95 ? -7.063 3.888 10.934 1.00 84.31 95 VAL A CA 1
ATOM 698 C C . VAL A 1 95 ? -7.175 4.240 12.416 1.00 84.31 95 VAL A C 1
ATOM 700 O O . VAL A 1 95 ? -6.435 5.072 12.944 1.00 84.31 95 VAL A O 1
ATOM 703 N N . GLY A 1 96 ? -8.137 3.604 13.086 1.00 76.38 96 GLY A N 1
ATOM 704 C CA . GLY A 1 96 ? -8.482 3.864 14.482 1.00 76.38 96 GLY A CA 1
ATOM 705 C C . GLY A 1 96 ? -9.408 5.064 14.715 1.00 76.38 96 GLY A C 1
ATOM 706 O O . GLY A 1 96 ? -9.844 5.234 15.849 1.00 76.38 96 GLY A O 1
ATOM 707 N N . ASN A 1 97 ? -9.744 5.882 13.708 1.00 78.06 97 ASN A N 1
ATOM 708 C CA . ASN A 1 97 ? -10.675 7.006 13.879 1.00 78.06 97 ASN A CA 1
ATOM 709 C C . ASN A 1 97 ? -12.143 6.618 13.582 1.00 78.06 97 ASN A C 1
ATOM 711 O O . ASN A 1 97 ? -12.395 5.771 12.721 1.00 78.06 97 ASN A O 1
ATOM 715 N N . PRO A 1 98 ? -13.125 7.220 14.288 1.00 58.88 98 PRO A N 1
ATOM 716 C CA . PRO A 1 98 ? -14.546 7.067 13.985 1.00 58.88 98 PRO A CA 1
ATOM 717 C C . PRO A 1 98 ? -14.995 8.018 12.848 1.00 58.88 98 PRO A C 1
ATOM 719 O O . PRO A 1 98 ? -14.473 9.130 12.754 1.00 58.88 98 PRO A O 1
ATOM 722 N N . PRO A 1 99 ? -16.005 7.651 12.032 1.00 57.44 99 PRO A N 1
ATOM 723 C CA . PRO A 1 99 ? -16.670 6.348 11.989 1.00 57.44 99 PRO A CA 1
ATOM 724 C C . PRO A 1 99 ? -15.715 5.258 11.490 1.00 57.44 99 PRO A C 1
ATOM 726 O O . PRO A 1 99 ? -14.905 5.502 10.601 1.00 57.44 99 PRO A O 1
ATOM 729 N N . THR A 1 100 ? -15.817 4.059 12.072 1.00 55.41 100 THR A N 1
ATOM 730 C CA . THR A 1 100 ? -14.882 2.947 11.853 1.00 55.41 100 THR A CA 1
ATOM 731 C C . THR A 1 100 ? -14.650 2.683 10.368 1.00 55.41 100 THR A C 1
ATOM 733 O O . THR A 1 100 ? -15.531 2.161 9.682 1.00 55.41 100 THR A O 1
ATOM 736 N N . VAL A 1 101 ? -13.453 3.016 9.879 1.00 58.25 101 VAL A N 1
ATOM 737 C CA . VAL A 1 101 ? -13.082 2.826 8.474 1.00 58.25 101 VAL A CA 1
ATOM 738 C C . VAL A 1 101 ? -13.064 1.332 8.157 1.00 58.25 101 VAL A C 1
ATOM 740 O O . VAL A 1 101 ? -12.178 0.587 8.574 1.00 58.25 101 VAL A O 1
ATOM 743 N N . THR A 1 102 ? -14.085 0.871 7.437 1.00 61.09 102 THR A N 1
ATOM 744 C CA . THR A 1 102 ? -14.165 -0.511 6.965 1.00 61.09 102 THR A CA 1
ATOM 745 C C . THR A 1 102 ? -13.245 -0.707 5.763 1.00 61.09 102 THR A C 1
ATOM 747 O O . THR A 1 102 ? -13.019 0.223 4.989 1.00 61.09 102 THR A O 1
ATOM 750 N N . ALA A 1 103 ? -12.760 -1.935 5.554 1.00 59.53 103 ALA A N 1
ATOM 751 C CA . ALA A 1 103 ? -11.952 -2.275 4.379 1.00 59.53 103 ALA A CA 1
ATOM 752 C C . ALA A 1 103 ? -12.665 -1.927 3.051 1.00 59.53 103 ALA A C 1
ATOM 754 O O . ALA A 1 103 ? -12.015 -1.513 2.098 1.00 59.53 103 ALA A O 1
ATOM 755 N N . GLY A 1 104 ? -14.004 -2.001 3.008 1.00 58.59 104 GLY A N 1
ATOM 756 C CA . GLY A 1 104 ? -14.802 -1.571 1.853 1.00 58.59 104 GLY A CA 1
ATOM 757 C C . GLY A 1 104 ? -14.765 -0.057 1.607 1.00 58.59 104 GLY A C 1
ATOM 758 O O . GLY A 1 104 ? -14.482 0.369 0.490 1.00 58.59 104 GLY A O 1
ATOM 759 N N . LEU A 1 105 ? -14.979 0.766 2.645 1.00 66.06 105 LEU A N 1
ATOM 760 C CA . LEU A 1 105 ? -14.862 2.230 2.535 1.00 66.06 105 LEU A CA 1
ATOM 761 C C . LEU A 1 105 ? -13.435 2.649 2.147 1.00 66.06 105 LEU A C 1
ATOM 763 O O . LEU A 1 105 ? -13.232 3.577 1.366 1.00 66.06 105 LEU A O 1
ATOM 767 N N . LEU A 1 106 ? -12.444 1.941 2.682 1.00 65.06 106 LEU A N 1
ATOM 768 C CA . LEU A 1 106 ? -11.038 2.164 2.391 1.00 65.06 106 LEU A CA 1
ATOM 769 C C . LEU A 1 106 ? -10.689 1.837 0.930 1.00 65.06 106 LEU A C 1
ATOM 771 O O . LEU A 1 106 ? -10.086 2.666 0.250 1.00 65.06 106 LEU A O 1
ATOM 775 N N . ALA A 1 107 ? -11.106 0.668 0.435 1.00 60.00 107 ALA A N 1
ATOM 776 C CA . ALA A 1 107 ? -10.920 0.270 -0.958 1.00 60.00 107 ALA A CA 1
ATOM 777 C C . ALA A 1 107 ? -11.575 1.276 -1.921 1.00 60.00 107 ALA A C 1
ATOM 779 O O . ALA A 1 107 ? -10.951 1.678 -2.899 1.00 60.00 107 ALA A O 1
ATOM 780 N N . GLN A 1 108 ? -12.780 1.765 -1.596 1.00 63.94 108 GLN A N 1
ATOM 781 C CA . GLN A 1 108 ? -13.456 2.817 -2.363 1.00 63.94 108 GLN A CA 1
ATOM 782 C C . GLN A 1 108 ? -12.665 4.133 -2.402 1.00 63.94 108 GLN A C 1
ATOM 784 O O . GLN A 1 108 ? -12.558 4.735 -3.468 1.00 63.94 108 GLN A O 1
ATOM 789 N N . ARG A 1 109 ? -12.082 4.588 -1.282 1.00 65.75 109 ARG A N 1
ATOM 790 C CA . ARG A 1 109 ? -11.259 5.815 -1.267 1.00 65.75 109 ARG A CA 1
ATOM 791 C C . ARG A 1 109 ? -9.970 5.648 -2.072 1.00 65.75 109 ARG A C 1
ATOM 793 O O . ARG A 1 109 ? -9.623 6.526 -2.858 1.00 65.75 109 ARG A O 1
ATOM 800 N N . ILE A 1 110 ? -9.291 4.510 -1.941 1.00 62.34 110 ILE A N 1
ATOM 801 C CA . ILE A 1 110 ? -8.050 4.225 -2.678 1.00 62.34 110 ILE A CA 1
ATOM 802 C C . ILE A 1 110 ? -8.320 4.107 -4.193 1.00 62.34 110 ILE A C 1
ATOM 804 O O . ILE A 1 110 ? -7.548 4.644 -4.988 1.00 62.34 110 ILE A O 1
ATOM 808 N N . ALA A 1 111 ? -9.469 3.552 -4.594 1.00 61.09 111 ALA A N 1
ATOM 809 C CA . ALA A 1 111 ? -9.943 3.520 -5.984 1.00 61.09 111 ALA A CA 1
ATOM 810 C C . ALA A 1 111 ? -10.466 4.872 -6.536 1.00 61.09 111 ALA A C 1
ATOM 812 O O . ALA A 1 111 ? -10.796 4.964 -7.716 1.00 61.09 111 ALA A O 1
ATOM 813 N N . GLN A 1 112 ? -10.532 5.933 -5.720 1.00 55.16 112 GLN A N 1
ATOM 814 C CA . GLN A 1 112 ? -10.746 7.314 -6.191 1.00 55.16 112 GLN A CA 1
ATOM 815 C C . GLN A 1 112 ? -9.420 8.065 -6.400 1.00 55.16 112 GLN A C 1
ATOM 817 O O . GLN A 1 112 ? -9.331 8.942 -7.256 1.00 55.16 112 GLN A O 1
ATOM 822 N N . ILE A 1 113 ? -8.375 7.710 -5.644 1.00 53.56 113 ILE A N 1
ATOM 823 C CA . ILE A 1 113 ? -7.022 8.294 -5.742 1.00 53.56 113 ILE A CA 1
ATOM 824 C C . ILE A 1 113 ? -6.266 7.746 -6.969 1.00 53.56 113 ILE A C 1
ATOM 826 O O . ILE A 1 113 ? -5.366 8.389 -7.518 1.00 53.56 113 ILE A O 1
ATOM 830 N N . ALA A 1 114 ? -6.652 6.562 -7.436 1.00 47.53 114 ALA A N 1
ATOM 831 C CA . ALA A 1 114 ? -6.204 5.974 -8.686 1.00 47.53 114 ALA A CA 1
ATOM 832 C C . ALA A 1 114 ? -7.342 5.152 -9.307 1.00 47.53 114 ALA A C 1
ATOM 834 O O . ALA A 1 114 ? -8.033 4.473 -8.551 1.00 47.53 114 ALA A O 1
ATOM 835 N N . PRO A 1 115 ? -7.508 5.133 -10.647 1.00 41.44 115 PRO A N 1
ATOM 836 C CA . PRO A 1 115 ? -8.421 4.213 -11.321 1.00 41.44 115 PRO A CA 1
ATOM 837 C C . PRO A 1 115 ? -7.863 2.786 -11.232 1.00 41.44 115 PRO A C 1
ATOM 839 O O . PRO A 1 115 ? -7.237 2.269 -12.154 1.00 41.44 115 PRO A O 1
ATOM 842 N N . ILE A 1 116 ? -8.035 2.181 -10.062 1.00 43.75 116 ILE A N 1
ATOM 843 C CA . ILE A 1 116 ? -7.736 0.783 -9.787 1.00 43.75 116 ILE A CA 1
ATOM 844 C C . ILE A 1 116 ? -8.929 -0.011 -10.291 1.00 43.75 116 ILE A C 1
ATOM 846 O O . ILE A 1 116 ? -10.062 0.242 -9.879 1.00 43.75 116 ILE A O 1
ATOM 850 N N . VAL A 1 117 ? -8.672 -0.983 -11.164 1.00 41.47 117 VAL A N 1
ATOM 851 C CA . VAL A 1 117 ? -9.677 -1.979 -11.532 1.00 41.47 117 VAL A CA 1
ATOM 852 C C . VAL A 1 117 ? -9.928 -2.842 -10.298 1.00 41.47 117 VAL A C 1
ATOM 854 O O . VAL A 1 117 ? -9.177 -3.771 -10.014 1.00 41.47 117 VAL A O 1
ATOM 857 N N . LEU A 1 118 ? -10.953 -2.481 -9.527 1.00 35.81 118 LEU A N 1
ATOM 858 C CA . LEU A 1 118 ? -11.489 -3.302 -8.449 1.00 35.81 118 LEU A CA 1
ATOM 859 C C . LEU A 1 118 ? -12.080 -4.579 -9.067 1.00 35.81 118 LEU A C 1
ATOM 861 O O . LEU A 1 118 ? -13.042 -4.465 -9.829 1.00 35.81 118 LEU A O 1
ATOM 865 N N . PRO A 1 119 ? -11.566 -5.783 -8.756 1.00 35.12 119 PRO A N 1
ATOM 866 C CA . PRO A 1 119 ? -12.314 -7.001 -9.023 1.00 35.12 119 PRO A CA 1
ATOM 867 C C . PRO A 1 119 ? -13.524 -7.049 -8.079 1.00 35.12 119 PRO A C 1
ATOM 869 O O . PRO A 1 119 ? -13.387 -6.874 -6.865 1.00 35.12 119 PRO A O 1
ATOM 872 N N . GLU A 1 120 ? -14.716 -7.272 -8.629 1.00 33.97 120 GLU A N 1
ATOM 873 C CA . GLU A 1 120 ? -15.917 -7.490 -7.823 1.00 33.97 120 GLU A CA 1
ATOM 874 C C . GLU A 1 120 ? -15.880 -8.885 -7.183 1.00 33.97 120 GLU A C 1
ATOM 876 O O . GLU A 1 120 ? -16.145 -9.884 -7.848 1.00 33.97 120 GLU A O 1
ATOM 881 N N . SER A 1 121 ? -15.611 -8.923 -5.870 1.00 36.06 121 SER A N 1
ATOM 882 C CA . SER A 1 121 ? -15.802 -10.098 -4.996 1.00 36.06 121 SER A CA 1
ATOM 883 C C . SER A 1 121 ? -14.816 -11.271 -5.279 1.00 36.06 121 SER A C 1
ATOM 885 O O . SER A 1 121 ? -14.020 -11.224 -6.208 1.00 36.06 121 SER A O 1
ATOM 887 N N . GLU A 1 122 ? -14.665 -12.304 -4.438 1.00 35.06 122 GLU A N 1
ATOM 888 C CA . GLU A 1 122 ? -15.526 -12.812 -3.357 1.00 35.06 122 GLU A CA 1
ATOM 889 C C . GLU A 1 122 ? -14.825 -13.046 -2.000 1.00 35.06 122 GLU A C 1
ATOM 891 O O . GLU A 1 122 ? -13.617 -12.880 -1.826 1.00 35.06 122 GLU A O 1
ATOM 896 N N . LEU A 1 123 ? -15.629 -13.456 -1.011 1.00 45.19 123 LEU A N 1
ATOM 897 C CA . LEU A 1 123 ? -15.178 -14.029 0.257 1.00 45.19 123 LEU A CA 1
ATOM 898 C C . LEU A 1 123 ? -14.318 -15.286 0.018 1.00 45.19 123 LEU A C 1
ATOM 900 O O . LEU A 1 123 ? -14.799 -16.261 -0.547 1.00 45.19 123 LEU A O 1
ATOM 904 N N . GLY A 1 124 ? -13.103 -15.313 0.577 1.00 47.84 124 GLY A N 1
ATOM 905 C CA . GLY A 1 124 ? -12.324 -16.549 0.735 1.00 47.84 124 GLY A CA 1
ATOM 906 C C . GLY A 1 124 ? -11.298 -16.846 -0.364 1.00 47.84 124 GLY A C 1
ATOM 907 O O . GLY A 1 124 ? -11.449 -17.814 -1.094 1.00 47.84 124 GLY A O 1
ATOM 908 N N . ALA A 1 125 ? -10.199 -16.081 -0.368 1.00 60.72 125 ALA A N 1
ATOM 909 C CA . ALA A 1 125 ? -8.943 -16.351 -1.089 1.00 60.72 125 ALA A CA 1
ATOM 910 C C . ALA A 1 125 ? -9.037 -16.478 -2.630 1.00 60.72 125 ALA A C 1
ATOM 912 O O . ALA A 1 125 ? -9.209 -17.562 -3.182 1.00 60.72 125 ALA A O 1
ATOM 913 N N . ALA A 1 126 ? -8.787 -15.362 -3.324 1.00 40.16 126 ALA A N 1
ATOM 914 C CA . ALA A 1 126 ? -8.636 -15.290 -4.780 1.00 40.16 126 ALA A CA 1
ATOM 915 C C . ALA A 1 126 ? -7.157 -15.068 -5.201 1.00 40.16 126 ALA A C 1
ATOM 917 O O . ALA A 1 126 ? -6.389 -14.489 -4.427 1.00 40.16 126 ALA A O 1
ATOM 918 N N . PRO A 1 127 ? -6.733 -15.528 -6.399 1.00 45.00 127 PRO A N 1
ATOM 919 C CA . PRO A 1 127 ? -5.353 -15.408 -6.889 1.00 45.00 127 PRO A CA 1
ATOM 920 C C . PRO A 1 127 ? -4.998 -13.989 -7.391 1.00 45.00 127 PRO A C 1
ATOM 922 O O . PRO A 1 127 ? -5.898 -13.194 -7.668 1.00 45.00 127 PRO A O 1
ATOM 925 N N . PRO A 1 128 ? -3.698 -13.656 -7.549 1.00 39.84 128 PRO A N 1
ATOM 926 C CA . PRO A 1 128 ? -3.265 -12.342 -8.031 1.00 39.84 128 PRO A CA 1
ATOM 927 C C . PRO A 1 128 ? -3.669 -12.075 -9.491 1.00 39.84 128 PRO A C 1
ATOM 929 O O . PRO A 1 128 ? -3.541 -12.938 -10.361 1.00 39.84 128 PRO A O 1
ATOM 932 N N . VAL A 1 129 ? -4.114 -10.844 -9.749 1.00 48.75 129 VAL A N 1
ATOM 933 C CA . VAL A 1 129 ? -4.527 -10.323 -11.065 1.00 48.75 129 VAL A CA 1
ATOM 934 C C . VAL A 1 129 ? -3.351 -9.601 -11.740 1.00 48.75 129 VAL A C 1
ATOM 936 O O . VAL A 1 129 ? -2.483 -9.076 -11.047 1.00 48.75 129 VAL A O 1
ATOM 939 N N . ARG A 1 130 ? -3.326 -9.576 -13.081 1.00 44.62 130 ARG A N 1
ATOM 940 C CA . ARG A 1 130 ? -2.312 -8.901 -13.914 1.00 44.62 130 ARG A CA 1
ATOM 941 C C . ARG A 1 130 ? -2.955 -7.939 -14.917 1.00 44.62 130 ARG A C 1
ATOM 943 O O . ARG A 1 130 ? -4.065 -8.194 -15.384 1.00 44.62 130 ARG A O 1
ATOM 950 N N . VAL A 1 131 ? -2.236 -6.884 -15.288 1.00 44.31 131 VAL A N 1
ATOM 951 C CA . VAL A 1 131 ? -2.648 -5.801 -16.194 1.00 44.31 131 VAL A CA 1
ATOM 952 C C . VAL A 1 131 ? -1.592 -5.579 -17.280 1.00 44.31 131 VAL A C 1
ATOM 954 O O . VAL A 1 131 ? -0.429 -5.304 -16.997 1.00 44.31 131 VAL A O 1
ATOM 957 N N . ALA A 1 132 ? -2.009 -5.629 -18.546 1.00 46.50 132 ALA A N 1
ATOM 958 C CA . ALA A 1 132 ? -1.172 -5.228 -19.676 1.00 46.50 132 ALA A CA 1
ATOM 959 C C . ALA A 1 132 ? -1.346 -3.731 -19.982 1.00 46.50 132 ALA A C 1
ATOM 961 O O . ALA A 1 132 ? -2.465 -3.218 -19.983 1.00 46.50 132 ALA A O 1
ATOM 962 N N . ALA A 1 133 ? -0.248 -3.034 -20.283 1.00 49.22 133 ALA A N 1
ATOM 963 C CA . ALA A 1 133 ? -0.298 -1.660 -20.771 1.00 49.22 133 ALA A CA 1
ATOM 964 C C . ALA A 1 133 ? -0.545 -1.647 -22.289 1.00 49.22 133 ALA A C 1
ATOM 966 O O . ALA A 1 133 ? 0.349 -1.990 -23.063 1.00 49.22 133 ALA A O 1
ATOM 967 N N . SER A 1 134 ? -1.742 -1.239 -22.716 1.00 47.81 134 SER A N 1
ATOM 968 C CA . SER A 1 134 ? -2.008 -0.930 -24.126 1.00 47.81 134 SER A CA 1
ATOM 969 C C . SER A 1 134 ? -1.275 0.349 -24.526 1.00 47.81 134 SER A C 1
ATOM 971 O O . SER A 1 134 ? -1.430 1.381 -23.874 1.00 47.81 134 SER A O 1
ATOM 973 N N . ALA A 1 135 ? -0.503 0.285 -25.608 1.00 57.19 135 ALA A N 1
ATOM 974 C CA . ALA A 1 135 ? 0.006 1.466 -26.291 1.00 57.19 135 ALA A CA 1
ATOM 975 C C . ALA A 1 135 ? -0.975 1.850 -27.406 1.00 57.19 135 ALA A C 1
ATOM 977 O O . ALA A 1 135 ? -1.193 1.063 -28.326 1.00 57.19 135 ALA A O 1
ATOM 978 N N . GLU A 1 136 ? -1.545 3.051 -27.323 1.00 44.94 136 GLU A N 1
ATOM 979 C CA . GLU A 1 136 ? -2.295 3.685 -28.409 1.00 44.94 136 GLU A CA 1
ATOM 980 C C . GLU A 1 136 ? -1.667 5.053 -28.699 1.00 44.94 136 GLU A C 1
ATOM 982 O O . GLU A 1 136 ? -1.417 5.837 -27.782 1.00 44.94 136 GLU A O 1
ATOM 987 N N . ASP A 1 137 ? -1.374 5.290 -29.976 1.00 40.78 137 ASP A N 1
ATOM 988 C CA . ASP A 1 137 ? -0.574 6.395 -30.514 1.00 40.78 137 ASP A CA 1
ATOM 989 C C . ASP A 1 137 ? -1.198 6.821 -31.859 1.00 40.78 137 ASP A C 1
ATOM 991 O O . ASP A 1 137 ? -1.449 5.951 -32.705 1.00 40.78 137 ASP A O 1
ATOM 995 N N . PRO A 1 138 ? -1.562 8.107 -32.015 1.00 56.31 138 PRO A N 1
ATOM 996 C CA . PRO A 1 138 ? -1.819 8.711 -33.328 1.00 56.31 138 PRO A CA 1
ATOM 997 C C . PRO A 1 138 ? -1.194 10.111 -33.539 1.00 56.31 138 PRO A C 1
ATOM 999 O O . PRO A 1 138 ? -1.244 10.952 -32.610 1.00 56.31 138 PRO A O 1
#

Secondary structure (DSSP, 8-state):
-PPPPPHHHHHHHHHHHHS-TTTT-EEEEEEE-GGGEEEEEEEEEETTEEEEEEEEEETTEEEEEEEEEEEEESS--HHHHHHHHHHHHHHHHHTTPTTT--HHHHHHHHHHHS--------SS--PPP---------

Foldseek 3Di:
DDDDDALVRQLVVLLVLVPDQPVQDWDWDKDAAPPQKIKIWIWHQHQQAIKIWIWIDGHPGRVRIGTLDMDGDNDRDSLSSSLSSVLSVVCRHQDPDPPHCHSVNSVVVSCVSDVDPDDDDDPDDDDDDHDDDDDDDD

Radius of gyration: 15.42 Å; chains: 1; bounding box: 34×28×56 Å

pLDDT: mean 75.14, std 18.17, range [33.97, 94.44]